Protein AF-A0A5E4AVW4-F1 (afdb_monomer_lite)

Sequence (182 aa):
MEAELERFHKQNTQLELNITELWQKLRATDQEMRKEKQKERDLEAVVKWFKTDLHNCVAYIQEPPLLKEKVRGLFEKYVQRADMVEMAGLNTDLQQEYARQREHLERNLATIKKKVLKESELHRTDYVRIMQENVSLIKEINELRRELKFTRSQVYDLEAALKLSKKIRTQEDQETGNVISG

Foldseek 3Di:
DVVVVVVVVVVVVVVVVVVVVVVVVVVVVVVVVVVVVVVVVVVVVVVVVLVVLVVVLVVCVVPVVVSVVSVVVSCVVNQDPVNVVVVVVVVVVVVVVVVVVVVVVVVVVVVVVVVVVVVVVVVVVVVVVVVVVVVVVVVVVVVVVVVVVVVVVVVVVVVVVVVVVVVVVVVVVVVVVVVVPD

Organism: Marmota monax (NCBI:txid9995)

Structure (mmCIF, N/CA/C/O backbone):
data_AF-A0A5E4AVW4-F1
#
_entry.id   AF-A0A5E4AVW4-F1
#
loop_
_atom_site.group_PDB
_atom_site.id
_atom_site.type_symbol
_atom_site.label_atom_id
_atom_site.label_alt_id
_atom_site.label_comp_id
_atom_site.label_asym_id
_atom_site.label_entity_id
_atom_site.label_seq_id
_atom_site.pdbx_PDB_ins_code
_atom_site.Cartn_x
_atom_site.Cartn_y
_atom_site.Cartn_z
_atom_site.occupancy
_atom_site.B_iso_or_equiv
_atom_site.auth_seq_id
_atom_site.auth_comp_id
_atom_site.auth_asym_id
_atom_site.auth_atom_id
_atom_site.pdbx_PDB_model_num
ATOM 1 N N . MET A 1 1 ? 71.391 5.436 -16.697 1.00 66.88 1 MET A N 1
ATOM 2 C CA . MET A 1 1 ? 71.002 5.663 -18.103 1.00 66.88 1 MET A CA 1
ATOM 3 C C . MET A 1 1 ? 70.139 4.526 -18.656 1.00 66.88 1 MET A C 1
ATOM 5 O O . MET A 1 1 ? 68.983 4.787 -18.946 1.00 66.88 1 MET A O 1
ATOM 9 N N . GLU A 1 2 ? 70.603 3.270 -18.737 1.00 81.94 2 GLU A N 1
ATOM 10 C CA . GLU A 1 2 ? 69.770 2.149 -19.246 1.00 81.94 2 GLU A CA 1
ATOM 11 C C . GLU A 1 2 ? 68.521 1.864 -18.395 1.00 81.94 2 GLU A C 1
ATOM 13 O O . GLU A 1 2 ? 67.421 1.769 -18.929 1.00 81.94 2 GLU A O 1
ATOM 18 N N . ALA A 1 3 ? 68.655 1.832 -17.065 1.00 83.56 3 ALA A N 1
ATOM 19 C CA . ALA A 1 3 ? 67.516 1.626 -16.161 1.00 83.56 3 ALA A CA 1
ATOM 20 C C . ALA A 1 3 ? 66.460 2.751 -16.237 1.00 83.56 3 ALA A C 1
ATOM 22 O O . ALA A 1 3 ? 65.271 2.523 -16.014 1.00 83.56 3 ALA A O 1
ATOM 23 N N . GLU A 1 4 ? 66.879 3.976 -16.568 1.00 86.50 4 GLU A N 1
ATOM 24 C CA . GLU A 1 4 ? 65.965 5.109 -16.760 1.00 86.50 4 GLU A CA 1
ATOM 25 C C . GLU A 1 4 ? 65.243 5.003 -18.102 1.00 86.50 4 GLU A C 1
ATOM 27 O O . GLU A 1 4 ? 64.032 5.201 -18.153 1.00 86.50 4 GLU A O 1
ATOM 32 N N . LEU A 1 5 ? 65.953 4.613 -19.165 1.00 90.75 5 LEU A N 1
ATOM 33 C CA . LEU A 1 5 ? 65.366 4.315 -20.473 1.00 90.75 5 LEU A CA 1
ATOM 34 C C . LEU A 1 5 ? 64.334 3.186 -20.389 1.00 90.75 5 LEU A C 1
ATOM 36 O O . LEU A 1 5 ? 63.231 3.326 -20.910 1.00 90.75 5 LEU A O 1
ATOM 40 N N . GLU A 1 6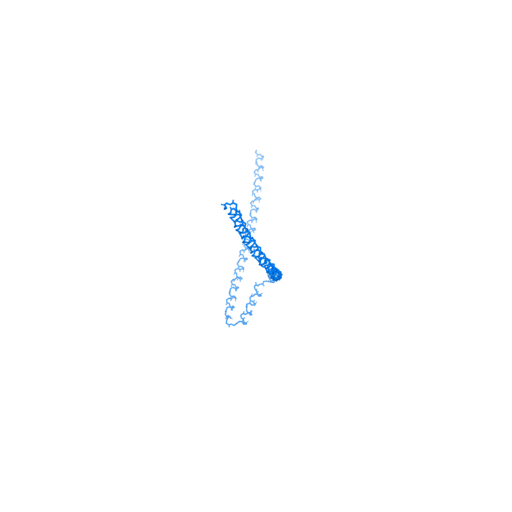 ? 64.642 2.099 -19.681 1.00 91.00 6 GLU A N 1
ATOM 41 C CA . GLU A 1 6 ? 63.706 0.989 -19.487 1.00 91.00 6 GLU A CA 1
ATOM 42 C C . GLU A 1 6 ? 62.453 1.432 -18.712 1.00 91.00 6 GLU A C 1
ATOM 44 O O . GLU A 1 6 ? 61.329 1.049 -19.048 1.00 91.00 6 GLU A O 1
ATOM 49 N N . ARG A 1 7 ? 62.620 2.299 -17.704 1.00 91.75 7 ARG A N 1
ATOM 50 C CA . ARG A 1 7 ? 61.498 2.891 -16.966 1.00 91.75 7 ARG A CA 1
ATOM 51 C C . ARG A 1 7 ? 60.631 3.775 -17.865 1.00 91.75 7 ARG A C 1
ATOM 53 O O . ARG A 1 7 ? 59.408 3.653 -17.803 1.00 91.75 7 ARG A O 1
ATOM 60 N N . PHE A 1 8 ? 61.230 4.618 -18.707 1.00 92.88 8 PHE A N 1
ATOM 61 C CA . PHE A 1 8 ? 60.486 5.445 -19.661 1.00 92.88 8 PHE A CA 1
ATOM 62 C C . PHE A 1 8 ? 59.764 4.604 -20.715 1.00 92.88 8 PHE A C 1
ATOM 64 O O . PHE A 1 8 ? 58.609 4.888 -21.020 1.00 92.88 8 PHE A O 1
ATOM 71 N N . HIS A 1 9 ? 60.379 3.529 -21.212 1.00 93.75 9 HIS A N 1
ATOM 72 C CA . HIS A 1 9 ? 59.712 2.603 -22.126 1.00 93.75 9 HIS A CA 1
ATOM 73 C C . HIS A 1 9 ? 58.492 1.942 -21.481 1.00 93.75 9 HIS A C 1
ATOM 75 O O . HIS A 1 9 ? 57.418 1.971 -22.075 1.00 93.75 9 HIS A O 1
ATOM 81 N N . LYS A 1 10 ? 58.612 1.436 -20.245 1.00 94.12 10 LYS A N 1
ATOM 82 C CA . LYS A 1 10 ? 57.475 0.860 -19.501 1.00 94.12 10 LYS A CA 1
ATOM 83 C C . LYS A 1 10 ? 56.358 1.880 -19.270 1.00 94.12 10 LYS A C 1
ATOM 85 O O . LYS A 1 10 ? 55.178 1.552 -19.396 1.00 94.12 10 LYS A O 1
ATOM 90 N N . GLN A 1 11 ? 56.717 3.122 -18.948 1.00 94.50 11 GLN A N 1
ATOM 91 C CA . GLN A 1 11 ? 55.748 4.205 -18.789 1.00 94.50 11 GLN A CA 1
ATOM 92 C C . GLN A 1 11 ? 55.046 4.537 -20.107 1.00 94.50 11 GLN A C 1
ATOM 94 O O . GLN A 1 11 ? 53.823 4.630 -20.116 1.00 94.50 11 GLN A O 1
ATOM 99 N N . ASN A 1 12 ? 55.778 4.640 -21.216 1.00 95.00 12 ASN A N 1
ATOM 100 C CA . ASN A 1 12 ? 55.190 4.887 -22.530 1.00 95.00 12 ASN A CA 1
ATOM 101 C C . ASN A 1 12 ? 54.249 3.755 -22.950 1.00 95.00 12 ASN A C 1
ATOM 103 O O . ASN A 1 12 ? 53.119 4.036 -23.335 1.00 95.00 12 ASN A O 1
ATOM 107 N N . THR A 1 13 ? 54.642 2.489 -22.775 1.00 95.69 13 THR A N 1
ATOM 108 C CA . THR A 1 13 ? 53.752 1.355 -23.073 1.00 95.69 13 THR A CA 1
ATOM 109 C C . THR A 1 13 ? 52.496 1.373 -22.206 1.00 95.69 13 THR A C 1
ATOM 111 O O . THR A 1 13 ? 51.404 1.099 -22.693 1.00 95.69 13 THR A O 1
ATOM 114 N N . GLN A 1 14 ? 52.612 1.742 -20.924 1.00 95.81 14 GLN A N 1
ATOM 115 C CA . GLN A 1 14 ? 51.447 1.856 -20.046 1.00 95.81 14 GLN A CA 1
ATOM 116 C C . GLN A 1 14 ? 50.528 3.006 -20.472 1.00 95.81 14 GLN A C 1
ATOM 118 O O . GLN A 1 14 ? 49.309 2.861 -20.438 1.00 95.81 14 GLN A O 1
ATOM 1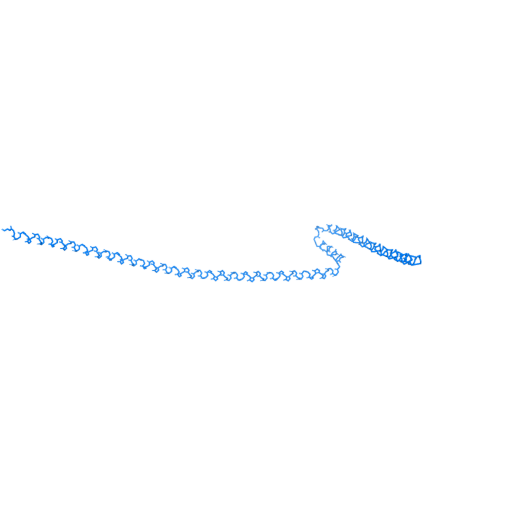23 N N . LEU A 1 15 ? 51.095 4.143 -20.878 1.00 96.75 15 LEU A N 1
ATOM 124 C CA . LEU A 1 15 ? 50.329 5.278 -21.385 1.00 96.75 15 LEU A CA 1
ATOM 125 C C . LEU A 1 15 ? 49.611 4.924 -22.691 1.00 96.75 15 LEU A C 1
ATOM 127 O O . LEU A 1 15 ? 48.437 5.250 -22.827 1.00 96.75 15 LEU A O 1
ATOM 131 N N . GLU A 1 16 ? 50.261 4.211 -23.610 1.00 96.81 16 GLU A N 1
ATOM 132 C CA . GLU A 1 16 ? 49.638 3.715 -24.842 1.00 96.81 16 GLU A CA 1
ATOM 133 C C . GLU A 1 16 ? 48.473 2.765 -24.545 1.00 96.81 16 GLU A C 1
ATOM 135 O O . GLU A 1 16 ? 47.377 2.952 -25.079 1.00 96.81 16 GLU A O 1
ATOM 140 N N . LEU A 1 17 ? 48.659 1.806 -23.630 1.00 96.56 17 LEU A N 1
ATOM 141 C CA . LEU A 1 17 ? 47.582 0.917 -23.189 1.00 96.56 17 LEU A CA 1
ATOM 142 C C . LEU A 1 17 ? 46.419 1.707 -22.579 1.00 96.56 17 LEU A C 1
ATOM 144 O O . LEU A 1 17 ? 45.273 1.515 -22.987 1.00 96.56 17 LEU A O 1
ATOM 148 N N . ASN A 1 18 ? 46.702 2.658 -21.686 1.00 97.12 18 ASN A N 1
ATOM 149 C CA . ASN A 1 18 ? 45.678 3.506 -21.077 1.00 97.12 18 ASN A CA 1
ATOM 150 C C . ASN A 1 18 ? 44.921 4.328 -22.131 1.00 97.12 18 ASN A C 1
ATOM 152 O O . ASN A 1 18 ? 43.700 4.444 -22.062 1.00 97.12 18 ASN A O 1
ATOM 156 N N . ILE A 1 19 ? 45.623 4.876 -23.127 1.00 97.38 19 ILE A N 1
ATOM 157 C CA . ILE A 1 19 ? 45.002 5.598 -24.242 1.00 97.38 19 ILE A CA 1
ATOM 158 C C . ILE A 1 19 ? 44.046 4.665 -24.992 1.00 97.38 19 ILE A C 1
ATOM 160 O O . ILE A 1 19 ? 42.898 5.040 -25.229 1.00 97.38 19 ILE A O 1
ATOM 164 N N . THR A 1 20 ? 44.470 3.442 -25.328 1.00 97.12 20 THR A N 1
ATOM 165 C CA . THR A 1 20 ? 43.598 2.483 -26.028 1.00 97.12 20 THR A CA 1
ATOM 166 C C . THR A 1 20 ? 42.381 2.071 -25.199 1.00 97.12 20 THR A C 1
ATOM 168 O O . THR A 1 20 ? 41.274 2.009 -25.736 1.00 97.12 20 THR A O 1
ATOM 171 N N . GLU A 1 21 ? 42.545 1.859 -23.893 1.00 96.81 21 GLU A N 1
ATOM 172 C CA . GLU A 1 21 ? 41.450 1.520 -22.983 1.00 96.81 21 GLU A CA 1
ATOM 173 C C . GLU A 1 21 ? 40.438 2.668 -22.876 1.00 96.81 21 GLU A C 1
ATOM 175 O O . GLU A 1 21 ? 39.227 2.451 -22.969 1.00 96.81 21 GLU A O 1
ATOM 180 N N . LEU A 1 22 ? 40.920 3.907 -22.737 1.00 97.44 22 LEU A N 1
ATOM 181 C CA . LEU A 1 22 ? 40.068 5.094 -22.695 1.00 97.44 22 LEU A CA 1
ATOM 182 C C . LEU A 1 22 ? 39.294 5.278 -24.003 1.00 97.44 22 LEU A C 1
ATOM 184 O O . LEU A 1 22 ? 38.101 5.578 -23.963 1.00 97.44 22 LEU A O 1
ATOM 188 N N . TRP A 1 23 ? 39.922 5.029 -25.153 1.00 97.75 23 TRP A N 1
ATOM 189 C CA . TRP A 1 23 ? 39.239 5.049 -26.449 1.00 97.75 23 TRP A CA 1
ATOM 190 C C . TRP A 1 23 ? 38.144 3.986 -26.558 1.00 97.75 23 TRP A C 1
ATOM 192 O O . TRP A 1 23 ? 37.057 4.270 -27.067 1.00 97.75 23 TRP A O 1
ATOM 202 N N . GLN A 1 24 ? 38.397 2.770 -26.072 1.00 97.38 24 GLN A N 1
ATOM 203 C CA . GLN A 1 24 ? 37.394 1.703 -26.056 1.00 97.38 24 GLN A CA 1
ATOM 204 C C . GLN A 1 24 ? 36.216 2.054 -25.143 1.00 97.38 24 GLN A C 1
ATOM 206 O O . GLN A 1 24 ? 35.065 1.902 -25.555 1.00 97.38 24 GLN A O 1
ATOM 211 N N . LYS A 1 25 ? 36.493 2.581 -23.945 1.00 97.62 25 LYS A N 1
ATOM 212 C CA . LYS A 1 25 ? 35.468 3.051 -23.004 1.00 97.62 25 LYS A CA 1
ATOM 213 C C . LYS A 1 25 ? 34.625 4.168 -23.605 1.00 97.62 25 LYS A C 1
ATOM 215 O O . LYS A 1 25 ? 33.405 4.063 -23.577 1.00 97.62 25 LYS A O 1
ATOM 220 N N . LEU A 1 26 ? 35.261 5.174 -24.206 1.00 97.25 26 LEU A N 1
ATOM 221 C CA . LEU A 1 26 ? 34.570 6.277 -24.875 1.00 97.25 26 LEU A CA 1
ATOM 222 C C . LEU A 1 26 ? 33.656 5.771 -25.997 1.00 97.25 26 LEU A C 1
ATOM 224 O O . LEU A 1 26 ? 32.511 6.193 -26.116 1.00 97.25 26 LEU A O 1
ATOM 228 N N . ARG A 1 27 ? 34.131 4.818 -26.805 1.00 97.56 27 ARG A N 1
ATOM 229 C CA . ARG A 1 27 ? 33.323 4.235 -27.881 1.00 97.56 27 ARG A CA 1
ATOM 230 C C . ARG A 1 27 ? 32.127 3.445 -27.346 1.00 97.56 27 ARG A C 1
ATOM 232 O O . ARG A 1 27 ? 31.047 3.516 -27.934 1.00 97.56 27 ARG A O 1
ATOM 239 N N . ALA A 1 28 ? 32.319 2.680 -26.272 1.00 96.94 28 ALA A N 1
ATOM 240 C CA . ALA A 1 28 ? 31.250 1.917 -25.636 1.00 96.94 28 ALA A CA 1
ATOM 241 C C . ALA A 1 28 ? 30.183 2.851 -25.046 1.00 96.94 28 ALA A C 1
ATOM 243 O O . ALA A 1 28 ? 28.999 2.690 -25.348 1.00 96.94 28 ALA A O 1
ATOM 244 N N . THR A 1 29 ? 30.601 3.877 -24.300 1.00 96.19 29 THR A N 1
ATOM 245 C CA . THR A 1 29 ? 29.686 4.851 -23.694 1.00 96.19 29 THR A CA 1
ATOM 246 C C . THR A 1 29 ? 28.950 5.674 -24.748 1.00 96.19 29 THR A C 1
ATOM 248 O O . THR A 1 29 ? 27.745 5.882 -24.626 1.00 96.19 29 THR A O 1
ATOM 251 N N . ASP A 1 30 ? 29.612 6.071 -25.838 1.00 97.06 30 ASP A N 1
ATOM 252 C CA . ASP A 1 30 ? 28.956 6.746 -26.963 1.00 97.06 30 ASP A CA 1
ATOM 253 C C . ASP A 1 30 ? 27.896 5.862 -27.628 1.00 97.06 30 ASP A C 1
ATOM 255 O O . ASP A 1 30 ? 26.828 6.339 -28.027 1.00 97.06 30 ASP A O 1
ATOM 259 N N . GLN A 1 31 ? 28.169 4.563 -27.761 1.00 97.56 31 GLN A N 1
ATOM 260 C CA . GLN A 1 31 ? 27.212 3.622 -28.327 1.00 97.56 31 GLN A CA 1
ATOM 261 C C . GLN A 1 31 ? 26.004 3.423 -27.404 1.00 97.56 31 GLN A C 1
ATOM 263 O O . GLN A 1 31 ? 24.872 3.398 -27.891 1.00 97.56 31 GLN A O 1
ATOM 268 N N . GLU A 1 32 ? 26.220 3.302 -26.097 1.00 96.50 32 GLU A N 1
ATOM 269 C CA . GLU A 1 32 ? 25.148 3.221 -25.100 1.00 96.50 32 GLU A CA 1
ATOM 270 C C . GLU A 1 32 ? 24.310 4.496 -25.074 1.00 96.50 32 GLU A C 1
ATOM 272 O O . GLU A 1 32 ? 23.089 4.421 -25.189 1.00 96.50 32 GLU A O 1
ATOM 277 N N . MET A 1 33 ? 24.950 5.667 -25.061 1.00 97.00 33 MET A N 1
ATOM 278 C CA . MET A 1 33 ? 24.265 6.955 -25.138 1.00 97.00 33 MET A CA 1
ATOM 279 C C . MET A 1 33 ? 23.392 7.047 -26.396 1.00 97.00 33 MET A C 1
ATOM 281 O O . MET A 1 33 ? 22.263 7.529 -26.331 1.00 97.00 33 MET A O 1
ATOM 285 N N . ARG A 1 34 ? 23.884 6.595 -27.557 1.00 97.19 34 ARG A N 1
ATOM 286 C CA . ARG A 1 34 ? 23.089 6.586 -28.797 1.00 97.19 34 ARG A CA 1
ATOM 287 C C . ARG A 1 34 ? 21.889 5.651 -28.705 1.00 97.19 34 ARG A C 1
ATOM 289 O O . ARG A 1 34 ? 20.812 6.028 -29.161 1.00 97.19 34 ARG A O 1
ATOM 296 N N . LYS A 1 35 ? 22.061 4.459 -28.128 1.00 96.94 35 LYS A N 1
ATOM 297 C CA . LYS A 1 35 ? 20.956 3.515 -27.905 1.00 96.94 35 LYS A CA 1
ATOM 298 C C . LYS A 1 35 ? 19.905 4.117 -26.979 1.00 96.94 35 LYS A C 1
ATOM 300 O O . LYS A 1 35 ? 18.724 4.036 -27.289 1.00 96.94 35 LYS A O 1
ATOM 305 N N . GLU A 1 36 ? 20.328 4.748 -25.890 1.00 95.00 36 GLU A N 1
ATOM 306 C CA . GLU A 1 36 ? 19.407 5.333 -24.920 1.00 95.00 36 GLU A CA 1
ATOM 307 C C . GLU A 1 36 ? 18.660 6.536 -25.501 1.00 95.00 36 GLU A C 1
ATOM 309 O O . GLU A 1 36 ? 17.440 6.597 -25.407 1.00 95.00 36 GLU A O 1
ATOM 314 N N . LYS A 1 37 ? 19.350 7.411 -26.246 1.00 96.31 37 LYS A N 1
ATOM 315 C CA . LYS A 1 37 ? 18.703 8.498 -27.001 1.00 96.31 37 LYS A CA 1
ATOM 316 C C . LYS A 1 37 ? 17.703 7.990 -28.037 1.00 96.31 37 LYS A C 1
ATOM 318 O O . LYS A 1 37 ? 16.714 8.661 -28.309 1.00 96.31 37 LYS A O 1
ATOM 323 N N . GLN A 1 38 ? 17.963 6.842 -28.664 1.00 96.31 38 GLN A N 1
ATOM 324 C CA . GLN A 1 38 ? 17.001 6.258 -29.596 1.00 96.31 38 GLN A CA 1
ATOM 325 C C . GLN A 1 38 ? 15.768 5.736 -28.854 1.00 96.31 38 GLN A C 1
ATOM 327 O O . GLN A 1 38 ? 14.657 6.068 -29.251 1.00 96.31 38 GLN A O 1
ATOM 332 N N . LYS A 1 39 ? 15.951 5.008 -27.745 1.00 95.19 39 LYS A N 1
ATOM 333 C CA . LYS A 1 39 ? 14.834 4.556 -26.903 1.00 95.19 39 LYS A CA 1
ATOM 334 C C . LYS A 1 39 ? 13.996 5.720 -26.385 1.00 95.19 39 LYS A C 1
ATOM 336 O O . LYS A 1 39 ? 12.777 5.626 -26.393 1.00 95.19 39 LYS A O 1
ATOM 341 N N . GLU A 1 40 ? 14.636 6.805 -25.955 1.00 95.31 40 GLU A N 1
ATOM 342 C CA . GLU A 1 40 ? 13.955 8.023 -25.512 1.00 95.31 40 GLU A CA 1
ATOM 343 C C . GLU A 1 40 ? 13.030 8.554 -26.613 1.00 95.31 40 GLU A C 1
ATOM 345 O O . GLU A 1 40 ? 11.836 8.720 -26.382 1.00 95.31 40 GLU A O 1
ATOM 350 N N . ARG A 1 41 ? 13.540 8.707 -27.842 1.00 96.25 41 ARG A N 1
ATOM 351 C CA . ARG A 1 41 ? 12.731 9.139 -28.996 1.00 96.25 41 ARG A CA 1
ATOM 352 C C . ARG A 1 41 ? 11.601 8.169 -29.322 1.00 96.25 41 ARG A C 1
ATOM 354 O O . ARG A 1 41 ? 10.504 8.606 -29.665 1.00 96.25 41 ARG A O 1
ATOM 361 N N . ASP A 1 42 ? 11.860 6.868 -29.239 1.00 93.94 42 ASP A N 1
ATOM 362 C CA . ASP A 1 42 ? 10.852 5.842 -29.504 1.00 93.94 42 ASP A CA 1
ATOM 363 C C . ASP A 1 42 ? 9.727 5.909 -28.454 1.00 93.94 42 ASP A C 1
ATOM 365 O O . ASP A 1 42 ? 8.546 5.884 -28.802 1.00 93.94 42 ASP A O 1
ATOM 369 N N . LEU A 1 43 ? 10.072 6.086 -27.173 1.00 91.00 43 LEU A N 1
ATOM 370 C CA . LEU A 1 43 ? 9.108 6.279 -26.087 1.00 91.00 43 LEU A CA 1
ATOM 371 C C . LEU A 1 43 ? 8.327 7.588 -26.241 1.00 91.00 43 LEU A C 1
ATOM 373 O O . LEU A 1 43 ? 7.105 7.592 -26.096 1.00 91.00 43 LEU A O 1
ATOM 377 N N . GLU A 1 44 ? 8.991 8.691 -26.585 1.00 94.94 44 GLU A N 1
ATOM 378 C CA . GLU A 1 44 ? 8.327 9.964 -26.881 1.00 94.94 44 GLU A CA 1
ATOM 379 C C . GLU A 1 44 ? 7.328 9.828 -28.036 1.00 94.94 44 GLU A C 1
ATOM 381 O O . GLU A 1 44 ? 6.218 10.369 -27.967 1.00 94.94 44 GLU A O 1
ATOM 386 N N . ALA A 1 45 ? 7.682 9.074 -29.081 1.00 94.50 45 ALA A N 1
ATOM 387 C CA . ALA A 1 45 ? 6.785 8.783 -30.193 1.00 94.50 45 ALA A CA 1
ATOM 388 C C . ALA A 1 45 ? 5.561 7.980 -29.731 1.00 94.50 45 ALA A C 1
ATOM 390 O O . ALA A 1 45 ? 4.433 8.349 -30.066 1.00 94.50 45 ALA A O 1
ATOM 391 N N . VAL A 1 46 ? 5.756 6.949 -28.901 1.00 92.19 46 VAL A N 1
ATOM 392 C CA . VAL A 1 46 ? 4.658 6.169 -28.306 1.00 92.19 46 VAL A CA 1
ATOM 393 C C . VAL A 1 46 ? 3.738 7.059 -27.471 1.00 92.19 46 VAL A C 1
ATOM 395 O O . VAL A 1 46 ? 2.521 7.006 -27.651 1.00 92.19 46 VAL A O 1
ATOM 398 N N . VAL A 1 47 ? 4.289 7.929 -26.620 1.00 93.00 47 VAL A N 1
ATOM 399 C CA . VAL A 1 47 ? 3.510 8.887 -25.817 1.00 93.00 47 VAL A CA 1
ATOM 400 C C . VAL A 1 47 ? 2.722 9.838 -26.714 1.00 93.00 47 VAL A C 1
ATOM 402 O O . VAL A 1 47 ? 1.550 10.115 -26.451 1.00 93.00 47 VAL A O 1
ATOM 405 N N . LYS A 1 48 ? 3.338 10.343 -27.787 1.00 96.00 48 LYS A N 1
ATOM 406 C CA . LYS A 1 48 ? 2.669 11.230 -28.741 1.00 96.00 48 LYS A CA 1
ATOM 407 C C . LYS A 1 48 ? 1.513 10.518 -29.443 1.00 96.00 48 LYS A C 1
ATOM 409 O O . LYS A 1 48 ? 0.420 11.076 -29.498 1.00 96.00 48 LYS A O 1
ATOM 414 N N . TRP A 1 49 ? 1.723 9.293 -29.921 1.00 94.12 49 TRP A N 1
ATOM 415 C CA . TRP A 1 49 ? 0.669 8.490 -30.541 1.00 94.12 49 TRP A CA 1
ATOM 416 C C . TRP A 1 49 ? -0.454 8.161 -29.559 1.00 94.12 49 TRP A C 1
ATOM 418 O O . TRP A 1 49 ? -1.617 8.328 -29.908 1.00 94.12 49 TRP A O 1
ATOM 428 N N . PHE A 1 50 ? -0.126 7.789 -28.319 1.00 93.94 50 PHE A N 1
ATOM 429 C CA . PHE A 1 50 ? -1.121 7.546 -27.276 1.00 93.94 50 PHE A CA 1
ATOM 430 C C . PHE A 1 50 ? -1.974 8.789 -27.005 1.00 93.94 50 PHE A C 1
ATOM 432 O O . PHE A 1 50 ? -3.196 8.693 -26.941 1.00 93.94 50 PHE A O 1
ATOM 439 N N . LYS A 1 51 ? -1.356 9.974 -26.900 1.00 94.56 51 LYS A N 1
ATOM 440 C CA . LYS A 1 51 ? -2.086 11.242 -26.737 1.00 94.56 51 LYS A CA 1
ATOM 441 C C . LYS A 1 51 ? -3.037 11.500 -27.903 1.00 94.56 51 LYS A C 1
ATOM 443 O O . LYS A 1 51 ? -4.179 11.890 -27.675 1.00 94.56 51 LYS A O 1
ATOM 448 N N . THR A 1 52 ? -2.591 11.276 -29.139 1.00 95.06 52 THR A N 1
ATOM 449 C CA . THR A 1 52 ? -3.448 11.416 -30.325 1.00 95.06 52 THR A CA 1
ATOM 450 C C . THR A 1 52 ? -4.618 10.433 -30.292 1.00 95.06 52 THR A C 1
ATOM 452 O O . THR A 1 52 ? -5.760 10.846 -30.476 1.00 95.06 52 THR A O 1
ATOM 455 N N . ASP A 1 53 ? -4.368 9.161 -29.995 1.00 93.12 53 ASP A N 1
ATOM 456 C CA . ASP A 1 53 ? -5.417 8.142 -29.924 1.00 93.12 53 ASP A CA 1
ATOM 457 C C . ASP A 1 53 ? -6.403 8.399 -28.774 1.00 93.12 53 ASP A C 1
ATOM 459 O O . ASP A 1 53 ? -7.610 8.209 -28.933 1.00 93.12 53 ASP A O 1
ATOM 463 N N . LEU A 1 54 ? -5.923 8.910 -27.638 1.00 93.81 54 LEU A N 1
ATOM 464 C CA . LEU A 1 54 ? -6.771 9.345 -26.532 1.00 93.81 54 LEU A CA 1
ATOM 465 C C . LEU A 1 54 ? -7.650 10.532 -26.941 1.00 93.81 54 LEU A C 1
ATOM 467 O O . LEU A 1 54 ? -8.853 10.513 -26.685 1.00 93.81 54 LEU A O 1
ATOM 471 N N . HIS A 1 55 ? -7.087 11.540 -27.613 1.00 94.81 55 HIS A N 1
ATOM 472 C CA . HIS A 1 55 ? -7.870 12.652 -28.157 1.00 94.81 55 HIS A CA 1
ATOM 473 C C . HIS A 1 55 ? -8.939 12.173 -29.145 1.00 94.81 55 HIS A C 1
ATOM 475 O O . HIS A 1 55 ? -10.067 12.658 -29.097 1.00 94.81 55 HIS A O 1
ATOM 481 N N . ASN A 1 56 ? -8.634 11.167 -29.967 1.00 91.75 56 ASN A N 1
ATOM 482 C CA . ASN A 1 56 ? -9.622 10.549 -30.850 1.00 91.75 56 ASN A CA 1
ATOM 483 C C . ASN A 1 56 ? -10.738 9.838 -30.065 1.00 91.75 56 ASN A C 1
ATOM 485 O O . ASN A 1 56 ? -11.888 9.853 -30.496 1.00 91.75 56 ASN A O 1
ATOM 489 N N . CYS A 1 57 ? -10.440 9.247 -28.902 1.00 92.56 57 CYS A N 1
ATOM 490 C CA . CYS A 1 57 ? -11.461 8.647 -28.036 1.00 92.56 57 CYS A CA 1
ATOM 491 C C . CYS A 1 57 ? -12.411 9.699 -27.445 1.00 92.56 57 CYS A C 1
ATOM 493 O O . CYS A 1 57 ? -13.608 9.441 -27.335 1.00 92.56 57 CYS A O 1
ATOM 495 N N . VAL A 1 58 ? -11.908 10.893 -27.109 1.00 91.69 58 VAL A N 1
ATOM 496 C CA . VAL A 1 58 ? -12.721 11.996 -26.558 1.00 91.69 58 VAL A CA 1
ATOM 497 C C . VAL A 1 58 ? -13.832 12.432 -27.520 1.00 91.69 58 VAL A C 1
ATOM 499 O O . VAL A 1 58 ? -14.884 12.875 -27.062 1.00 91.69 58 VAL A O 1
ATOM 502 N N . ALA A 1 59 ? -13.668 12.235 -28.833 1.00 91.88 59 ALA A N 1
ATOM 503 C CA . ALA A 1 59 ? -14.725 12.500 -29.813 1.00 91.88 59 ALA A CA 1
ATOM 504 C C . ALA A 1 59 ? -16.026 11.717 -29.532 1.00 91.88 59 ALA A C 1
ATOM 506 O O . ALA A 1 59 ? -17.104 12.181 -29.885 1.00 91.88 59 ALA A O 1
ATOM 507 N N . TYR A 1 60 ? -15.940 10.574 -28.841 1.00 94.06 60 TYR A N 1
ATOM 508 C CA . TYR A 1 60 ? -17.078 9.717 -28.497 1.00 94.06 60 TYR A CA 1
ATOM 509 C C . TYR A 1 60 ? -17.616 9.960 -27.080 1.00 94.06 60 TYR A C 1
ATOM 511 O O . TYR A 1 60 ? -18.359 9.134 -26.557 1.00 94.06 60 TYR A O 1
ATOM 519 N N . ILE A 1 61 ? -17.263 11.071 -26.419 1.00 92.38 61 ILE A N 1
ATOM 520 C CA . ILE A 1 61 ? -17.656 11.328 -25.019 1.00 92.38 61 ILE A CA 1
ATOM 521 C C . ILE A 1 61 ? -19.178 11.361 -24.800 1.00 92.38 61 ILE A C 1
ATOM 523 O O . ILE A 1 61 ? -19.655 11.043 -23.713 1.00 92.38 61 ILE A O 1
ATOM 527 N N . GLN A 1 62 ? -19.940 11.709 -25.839 1.00 93.88 62 GLN A N 1
ATOM 528 C CA . GLN A 1 62 ? -21.405 11.726 -25.820 1.00 93.88 62 GLN A CA 1
ATOM 529 C C . GLN A 1 62 ? -22.032 10.349 -26.108 1.00 93.88 62 GLN A C 1
ATOM 531 O O . GLN A 1 62 ? -23.239 10.188 -25.947 1.00 93.88 62 GLN A O 1
ATOM 536 N N . GLU A 1 63 ? -21.228 9.346 -26.478 1.00 95.38 63 GLU A N 1
ATOM 537 C CA . GLU A 1 63 ? -21.649 7.982 -26.813 1.00 95.38 63 GLU A CA 1
ATOM 538 C C . GLU A 1 63 ? -20.986 6.956 -25.868 1.00 95.38 63 GLU A C 1
ATOM 540 O O . GLU A 1 63 ? -19.991 6.312 -26.220 1.00 95.38 63 GLU A O 1
ATOM 545 N N . PRO A 1 64 ? -21.537 6.742 -24.654 1.00 91.69 64 PRO A N 1
ATOM 546 C CA . PRO A 1 64 ? -20.928 5.892 -23.629 1.00 91.69 64 PRO A CA 1
ATOM 547 C C . PRO A 1 64 ? -20.550 4.457 -24.053 1.00 91.69 64 PRO A C 1
ATOM 549 O O . PRO A 1 64 ? -19.466 4.006 -23.667 1.00 91.69 64 PRO A O 1
ATOM 552 N N . PRO A 1 65 ? -21.374 3.699 -24.816 1.00 93.31 65 PRO A N 1
ATOM 553 C CA . PRO A 1 65 ? -21.004 2.338 -25.207 1.00 93.31 65 PRO A CA 1
ATOM 554 C C . PRO A 1 65 ? -19.823 2.315 -26.187 1.00 93.31 65 PRO A C 1
ATOM 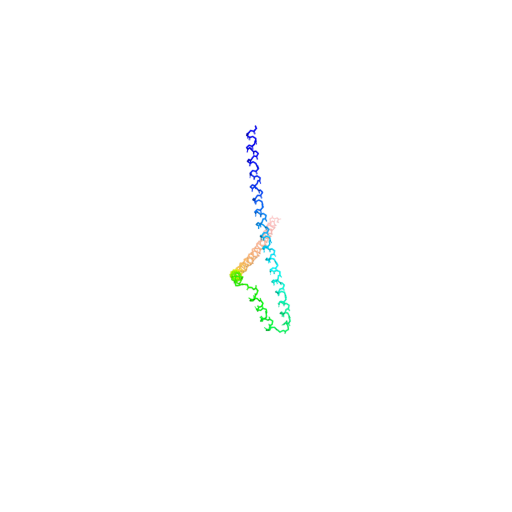556 O O . PRO A 1 65 ? -18.930 1.480 -26.038 1.00 93.31 65 PRO A O 1
ATOM 559 N N . LEU A 1 66 ? -19.777 3.261 -27.128 1.00 93.38 66 LEU A N 1
ATOM 560 C CA . LEU A 1 66 ? -18.712 3.366 -28.122 1.00 93.38 66 LEU A CA 1
ATOM 561 C C . LEU A 1 66 ? -17.406 3.870 -27.494 1.00 93.38 66 LEU A C 1
ATOM 563 O O . LEU A 1 66 ? -16.341 3.315 -27.759 1.00 93.38 66 LEU A O 1
ATOM 567 N N . LEU A 1 67 ? -17.480 4.847 -26.582 1.00 94.00 67 LEU A N 1
ATOM 568 C CA . LEU A 1 67 ? -16.324 5.306 -25.809 1.00 94.00 67 LEU A CA 1
ATOM 569 C C . LEU A 1 67 ? -15.673 4.153 -25.038 1.00 94.00 67 LEU A C 1
ATOM 571 O O . LEU A 1 67 ? -14.454 3.990 -25.075 1.00 94.00 67 LEU A O 1
ATOM 575 N N . LYS A 1 68 ? -16.482 3.324 -24.367 1.00 93.31 68 LYS A N 1
ATOM 576 C CA . LYS A 1 68 ? -15.996 2.156 -23.620 1.00 93.31 68 LYS A CA 1
ATOM 577 C C . LYS A 1 68 ? -15.231 1.183 -24.518 1.00 93.31 68 LYS A C 1
ATOM 579 O O . LYS A 1 68 ? -14.214 0.635 -24.097 1.00 93.31 68 LYS A O 1
ATOM 584 N N . GLU A 1 69 ? -15.720 0.947 -25.730 1.00 94.12 69 GLU A N 1
ATOM 585 C CA . GLU A 1 69 ? -15.056 0.078 -26.700 1.00 94.12 69 GLU A CA 1
ATOM 586 C C . GLU A 1 69 ? -13.726 0.677 -27.177 1.00 94.12 69 GLU A C 1
ATOM 588 O O . GLU A 1 69 ? -12.698 0.001 -27.141 1.00 94.12 69 GLU A O 1
ATOM 593 N N . LYS A 1 70 ? -13.708 1.967 -27.536 1.00 92.81 70 LYS A N 1
ATOM 594 C CA . LYS A 1 70 ? -12.493 2.660 -27.996 1.00 92.81 70 LYS A CA 1
ATOM 595 C C . LYS A 1 70 ? -11.413 2.736 -26.917 1.00 92.81 70 LYS A C 1
ATOM 597 O O . LYS A 1 70 ? -10.250 2.462 -27.204 1.00 92.81 70 LYS A O 1
ATOM 602 N N . VAL A 1 71 ? -11.792 3.020 -25.672 1.00 92.00 71 VAL A N 1
ATOM 603 C CA . VAL A 1 71 ? -10.865 3.028 -24.528 1.00 92.00 71 VAL A CA 1
ATOM 604 C C . VAL A 1 71 ? -10.327 1.625 -24.236 1.00 92.00 71 VAL A C 1
ATOM 606 O O . VAL A 1 71 ? -9.147 1.480 -23.922 1.00 92.00 71 VAL A O 1
ATOM 609 N N . ARG A 1 72 ? -11.144 0.575 -24.391 1.00 90.75 72 ARG A N 1
ATOM 610 C CA . ARG A 1 72 ? -10.667 -0.811 -24.271 1.00 90.75 72 ARG A CA 1
ATOM 611 C C . ARG A 1 72 ? -9.632 -1.146 -25.346 1.00 90.75 72 ARG A C 1
ATOM 613 O O . ARG A 1 72 ? -8.588 -1.697 -25.018 1.00 90.75 72 ARG A O 1
ATOM 620 N N . GLY A 1 73 ? -9.883 -0.762 -26.597 1.00 90.88 73 GLY A N 1
ATOM 621 C CA . GLY A 1 73 ? -8.916 -0.946 -27.682 1.00 90.88 73 GLY A CA 1
ATOM 622 C C . GLY A 1 73 ? -7.606 -0.184 -27.447 1.00 90.88 73 GLY A C 1
ATOM 623 O O . GLY A 1 73 ? -6.531 -0.701 -27.740 1.00 90.88 73 GLY A O 1
ATOM 624 N N . LEU A 1 74 ? -7.674 1.016 -26.857 1.00 91.19 74 LEU A N 1
ATOM 625 C CA . LEU A 1 74 ? -6.492 1.775 -26.436 1.00 91.19 74 LEU A CA 1
ATOM 626 C C . LEU A 1 74 ? -5.688 1.007 -25.376 1.00 91.19 74 LEU A C 1
ATOM 628 O O . LEU A 1 74 ? -4.471 0.883 -25.486 1.00 91.19 74 LEU A O 1
ATOM 632 N N . PHE A 1 75 ? -6.372 0.456 -24.373 1.00 86.50 75 PHE A N 1
ATOM 633 C CA . PHE A 1 75 ? -5.748 -0.347 -23.325 1.00 86.50 75 PHE A CA 1
ATOM 634 C C . PHE A 1 75 ? -5.041 -1.582 -23.903 1.00 86.50 75 PHE A C 1
ATOM 636 O O . PHE A 1 75 ? -3.871 -1.802 -23.615 1.00 86.50 75 PHE A O 1
ATOM 643 N N . GLU A 1 76 ? -5.698 -2.333 -24.787 1.00 87.94 76 GLU A N 1
ATOM 644 C CA . GLU A 1 76 ? -5.112 -3.517 -25.435 1.00 87.94 76 GLU A CA 1
ATOM 645 C C . GLU A 1 76 ? -3.922 -3.185 -26.351 1.00 87.94 76 GLU A C 1
ATOM 647 O O . GLU A 1 76 ? -2.996 -3.983 -26.475 1.00 87.94 76 GLU A O 1
ATOM 652 N N . LYS A 1 77 ? -3.930 -2.009 -26.993 1.00 88.81 77 LYS A N 1
ATOM 653 C CA . LYS A 1 77 ? -2.865 -1.568 -27.906 1.00 88.81 77 LYS A CA 1
ATOM 654 C C . LYS A 1 77 ? -1.589 -1.138 -27.177 1.00 88.81 77 LYS A C 1
ATOM 656 O O . LYS A 1 77 ? -0.500 -1.352 -27.703 1.00 88.81 77 LYS A O 1
ATOM 661 N N . TYR A 1 78 ? -1.719 -0.491 -26.018 1.00 87.44 78 TYR A N 1
ATOM 662 C CA . TYR A 1 78 ? -0.593 0.152 -25.330 1.00 87.44 78 TYR A CA 1
ATOM 663 C C . TYR A 1 78 ? -0.118 -0.577 -24.069 1.00 87.44 78 TYR A C 1
ATOM 665 O O . TYR A 1 78 ? 1.007 -0.336 -23.640 1.00 87.44 78 TYR A O 1
ATOM 673 N N . VAL A 1 79 ? -0.926 -1.468 -23.489 1.00 83.94 79 VAL A N 1
ATOM 674 C CA . VAL A 1 79 ? -0.542 -2.261 -22.312 1.00 83.94 79 VAL A CA 1
ATOM 675 C C . VAL A 1 79 ? -0.069 -3.640 -22.760 1.00 83.94 79 VAL A C 1
ATOM 677 O O . VAL A 1 79 ? -0.808 -4.384 -23.407 1.00 83.94 79 VAL A O 1
ATOM 680 N N . GLN A 1 80 ? 1.173 -3.998 -22.432 1.00 77.69 80 GLN A N 1
ATOM 681 C CA . GLN A 1 80 ? 1.737 -5.289 -22.822 1.00 77.69 80 GLN A CA 1
ATOM 682 C C . GLN A 1 80 ? 1.239 -6.404 -21.893 1.00 77.69 80 GLN A C 1
ATOM 684 O O . GLN A 1 80 ? 0.943 -6.180 -20.721 1.00 77.69 80 GLN A O 1
ATOM 689 N N . ARG A 1 81 ? 1.197 -7.652 -22.385 1.00 61.28 81 ARG A N 1
ATOM 690 C CA . ARG A 1 81 ? 0.766 -8.813 -21.577 1.00 61.28 81 ARG A CA 1
ATOM 691 C C . ARG A 1 81 ? 1.581 -9.001 -20.290 1.00 61.28 81 ARG A C 1
ATOM 693 O O . ARG A 1 81 ? 1.027 -9.505 -19.322 1.00 61.28 81 ARG A O 1
ATOM 700 N N . ALA A 1 82 ? 2.858 -8.616 -20.277 1.00 59.91 82 ALA A N 1
ATOM 701 C CA . ALA A 1 82 ? 3.694 -8.669 -19.076 1.00 59.91 82 ALA A CA 1
ATOM 702 C C . ALA A 1 82 ? 3.178 -7.704 -17.991 1.00 59.91 82 ALA A C 1
ATOM 704 O O . ALA A 1 82 ? 2.936 -8.134 -16.864 1.00 59.91 82 ALA A O 1
ATOM 705 N N . ASP A 1 83 ? 2.877 -6.459 -18.369 1.00 68.31 83 ASP A N 1
ATOM 706 C CA . ASP A 1 83 ? 2.313 -5.439 -17.475 1.00 68.31 83 ASP A CA 1
ATOM 707 C C . ASP A 1 83 ? 0.929 -5.851 -16.939 1.00 68.31 83 ASP A C 1
ATOM 709 O O . ASP A 1 83 ? 0.569 -5.546 -15.802 1.00 68.31 83 ASP A O 1
ATOM 713 N N . MET A 1 84 ? 0.147 -6.597 -17.733 1.00 63.12 84 MET A N 1
ATOM 714 C CA . MET A 1 84 ? -1.147 -7.138 -17.296 1.00 63.12 84 MET A CA 1
ATOM 715 C C . MET A 1 84 ? -1.005 -8.190 -16.188 1.00 63.12 84 MET A C 1
ATOM 717 O O . MET A 1 84 ? -1.837 -8.227 -15.283 1.00 63.12 84 MET A O 1
ATOM 721 N N . VAL A 1 85 ? 0.014 -9.053 -16.259 1.00 66.31 85 VAL A N 1
ATOM 722 C CA . VAL A 1 85 ? 0.258 -10.096 -15.247 1.00 66.31 85 VAL A CA 1
ATOM 723 C C . VAL A 1 85 ? 0.699 -9.463 -13.928 1.00 66.31 85 VAL A C 1
ATOM 725 O O . VAL A 1 85 ? 0.203 -9.854 -12.872 1.00 66.31 85 VAL A O 1
ATOM 728 N N . GLU A 1 86 ? 1.558 -8.445 -13.985 1.00 67.12 86 GLU A N 1
ATOM 729 C CA . GLU A 1 86 ? 2.002 -7.697 -12.805 1.00 67.12 86 GLU A CA 1
ATOM 730 C C . GLU A 1 86 ? 0.843 -6.923 -12.149 1.00 67.12 86 GLU A C 1
ATOM 732 O O . GLU A 1 86 ? 0.60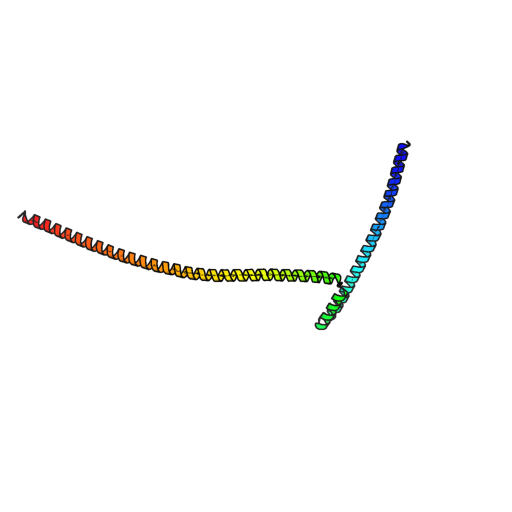6 -7.056 -10.947 1.00 67.12 86 GLU A O 1
ATOM 737 N N . MET A 1 87 ? 0.033 -6.210 -12.943 1.00 65.75 87 MET A N 1
ATOM 738 C CA . MET A 1 87 ? -1.172 -5.520 -12.457 1.00 65.75 87 MET A CA 1
ATOM 739 C C . MET A 1 87 ? -2.218 -6.477 -11.869 1.00 65.75 87 MET A C 1
ATOM 741 O O . MET A 1 87 ? -2.873 -6.150 -10.877 1.00 65.75 87 MET A O 1
ATOM 745 N N . ALA A 1 88 ? -2.405 -7.658 -12.463 1.00 67.75 88 ALA A N 1
ATOM 746 C CA . ALA A 1 88 ? -3.328 -8.664 -11.940 1.00 67.75 88 ALA A CA 1
ATOM 747 C C . ALA A 1 88 ? -2.848 -9.243 -10.598 1.00 67.75 88 ALA A C 1
ATOM 749 O O . ALA A 1 88 ? -3.667 -9.435 -9.694 1.00 67.75 88 ALA A O 1
ATOM 750 N N . GLY A 1 89 ? -1.539 -9.471 -10.447 1.00 71.69 89 GLY A N 1
ATOM 751 C CA . GLY A 1 89 ? -0.926 -9.865 -9.176 1.00 71.69 89 GLY A CA 1
ATOM 752 C C . GLY A 1 89 ? -1.157 -8.816 -8.088 1.00 71.69 89 GLY A C 1
ATOM 753 O O . GLY A 1 89 ? -1.734 -9.129 -7.048 1.00 71.69 89 GLY A O 1
ATOM 754 N N . LEU A 1 90 ? -0.846 -7.550 -8.385 1.00 70.88 90 LEU A N 1
ATOM 755 C CA . LEU A 1 90 ? -1.038 -6.430 -7.459 1.00 70.88 90 LEU A CA 1
ATOM 756 C C . LEU A 1 90 ? -2.502 -6.274 -7.012 1.00 70.88 90 LEU A C 1
ATOM 758 O O . LEU A 1 90 ? -2.783 -6.072 -5.831 1.00 70.88 90 LEU A O 1
ATOM 762 N N . ASN A 1 91 ? -3.451 -6.404 -7.943 1.00 75.50 91 ASN A N 1
ATOM 763 C CA . ASN A 1 91 ? -4.880 -6.353 -7.625 1.00 75.50 91 ASN A CA 1
ATOM 764 C C . ASN A 1 91 ? -5.328 -7.521 -6.738 1.00 75.50 91 ASN A C 1
ATOM 766 O O . ASN A 1 91 ? -6.183 -7.338 -5.871 1.00 75.50 91 ASN A O 1
ATOM 770 N N . THR A 1 92 ? -4.754 -8.708 -6.937 1.00 79.31 92 THR A N 1
ATOM 771 C CA . THR A 1 92 ? -5.071 -9.889 -6.125 1.00 79.31 92 THR A CA 1
ATOM 772 C C . THR A 1 92 ? -4.585 -9.702 -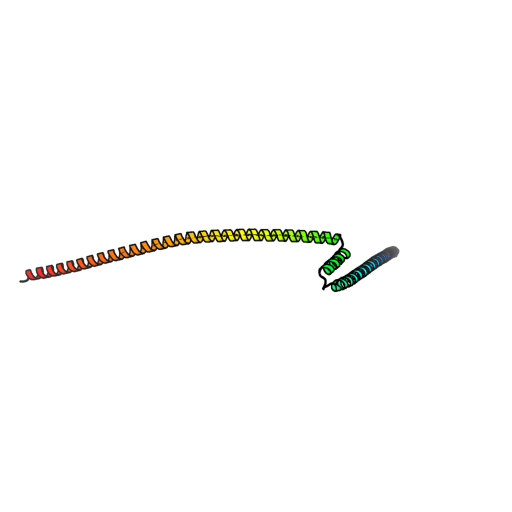4.690 1.00 79.31 92 THR A C 1
ATOM 774 O O . THR A 1 92 ? -5.349 -9.941 -3.753 1.00 79.31 92 THR A O 1
ATOM 777 N N . ASP A 1 93 ? -3.362 -9.204 -4.510 1.00 81.44 93 ASP A N 1
ATOM 778 C CA . ASP A 1 93 ? -2.790 -8.926 -3.190 1.00 81.44 93 ASP A CA 1
ATOM 779 C C . ASP A 1 93 ? -3.579 -7.835 -2.453 1.00 81.44 93 ASP A C 1
ATOM 781 O O . ASP A 1 93 ? -3.928 -7.992 -1.280 1.00 81.44 93 ASP A O 1
ATOM 785 N N . LEU A 1 94 ? -3.959 -6.767 -3.162 1.00 85.75 94 LEU A N 1
ATOM 786 C CA . LEU A 1 94 ? -4.798 -5.701 -2.614 1.00 85.75 94 LEU A CA 1
ATOM 787 C C . LEU A 1 94 ? -6.171 -6.225 -2.166 1.00 85.75 94 LEU A C 1
ATOM 789 O O . LEU A 1 94 ? -6.663 -5.861 -1.096 1.00 85.75 94 LEU A O 1
ATOM 793 N N . GLN A 1 95 ? -6.792 -7.097 -2.962 1.00 85.88 95 GLN A N 1
ATOM 794 C CA . GLN A 1 95 ? -8.088 -7.686 -2.636 1.00 85.88 95 GLN A CA 1
ATOM 795 C C . GLN A 1 95 ? -8.000 -8.634 -1.430 1.00 85.88 95 GLN A C 1
ATOM 797 O O . GLN A 1 95 ? -8.902 -8.638 -0.586 1.00 85.88 95 GLN A O 1
ATOM 802 N N . GLN A 1 96 ? -6.915 -9.406 -1.315 1.00 91.19 96 GLN A N 1
ATOM 803 C CA . GLN A 1 96 ? -6.663 -10.258 -0.153 1.00 91.19 96 GLN A CA 1
ATOM 804 C C . GLN A 1 96 ? -6.451 -9.436 1.122 1.00 91.19 96 GLN A C 1
ATOM 806 O O . GLN A 1 96 ? -7.040 -9.759 2.157 1.00 91.19 96 GLN A O 1
ATOM 811 N N . GLU A 1 97 ? -5.672 -8.354 1.061 1.00 89.88 97 GLU A N 1
ATOM 812 C CA . GLU A 1 97 ? -5.479 -7.463 2.209 1.00 89.88 97 GLU A CA 1
ATOM 813 C C . GLU A 1 97 ? -6.776 -6.764 2.621 1.00 89.88 97 GLU A C 1
ATOM 815 O O . GLU A 1 97 ? -7.114 -6.731 3.807 1.00 89.88 97 GLU A O 1
ATOM 820 N N . TYR A 1 98 ? -7.577 -6.300 1.660 1.00 93.12 98 TYR A N 1
ATOM 821 C CA . TYR A 1 98 ? -8.892 -5.735 1.957 1.00 93.12 98 TYR A CA 1
ATOM 822 C C . TYR A 1 98 ? -9.805 -6.745 2.673 1.00 93.12 98 TYR A C 1
ATOM 824 O O . TYR A 1 98 ? -10.450 -6.410 3.670 1.00 93.12 98 TYR A O 1
ATOM 832 N N . ALA A 1 99 ? -9.833 -8.000 2.210 1.00 92.12 99 ALA A N 1
ATOM 833 C CA . ALA A 1 99 ? -10.606 -9.062 2.849 1.00 92.12 99 ALA A CA 1
ATOM 834 C C . ALA A 1 99 ? -10.131 -9.340 4.287 1.00 92.12 99 ALA A C 1
ATOM 836 O O . ALA A 1 99 ? -10.961 -9.427 5.194 1.00 92.12 99 ALA A O 1
ATOM 837 N N . ARG A 1 100 ? -8.813 -9.405 4.521 1.00 94.88 100 ARG A N 1
ATOM 838 C CA . ARG A 1 100 ? -8.234 -9.590 5.865 1.00 94.88 100 ARG A CA 1
ATOM 839 C C . ARG A 1 100 ? -8.602 -8.457 6.814 1.00 94.88 100 ARG A C 1
ATOM 841 O O . ARG A 1 100 ? -9.016 -8.713 7.947 1.00 94.88 100 ARG A O 1
ATOM 848 N N . GLN A 1 101 ? -8.467 -7.211 6.362 1.00 94.38 101 GLN A N 1
ATOM 849 C CA . GLN A 1 101 ? -8.804 -6.036 7.167 1.00 94.38 101 GLN A CA 1
ATOM 850 C C . GLN A 1 101 ? -10.291 -6.010 7.511 1.00 94.38 101 GLN A C 1
ATOM 852 O O . GLN A 1 101 ? -10.659 -5.796 8.669 1.00 94.38 101 GLN A O 1
ATOM 857 N N . ARG A 1 102 ? -11.149 -6.297 6.530 1.00 96.00 102 ARG A N 1
ATOM 858 C CA . ARG A 1 102 ? -12.591 -6.389 6.741 1.00 96.00 102 ARG A CA 1
ATOM 859 C C . ARG A 1 102 ? -12.942 -7.471 7.762 1.00 96.00 102 ARG A C 1
ATOM 861 O O . ARG A 1 102 ? -13.677 -7.185 8.702 1.00 96.00 102 ARG A O 1
ATOM 868 N N . GLU A 1 103 ? -12.380 -8.671 7.638 1.00 95.62 103 GLU A N 1
ATOM 869 C CA . GLU A 1 103 ? -12.630 -9.761 8.587 1.00 95.62 103 GLU A CA 1
ATOM 870 C C . GLU A 1 103 ? -12.146 -9.402 10.005 1.00 95.62 103 GLU A C 1
ATOM 872 O O . GLU A 1 103 ? -12.823 -9.677 10.997 1.00 95.62 103 GLU A O 1
ATOM 877 N N . HIS A 1 104 ? -10.994 -8.734 10.134 1.00 96.38 104 HIS A N 1
ATOM 878 C CA . HIS A 1 104 ? -10.503 -8.244 11.423 1.00 96.38 104 HIS A CA 1
ATOM 879 C C . HIS A 1 104 ? -11.472 -7.244 12.069 1.00 96.38 104 HIS A C 1
ATOM 881 O O . HIS A 1 104 ? -11.806 -7.380 13.250 1.00 96.38 104 HIS A O 1
ATOM 887 N N . LEU A 1 105 ? -11.970 -6.280 11.293 1.00 96.25 105 LEU A N 1
ATOM 888 C CA . LEU A 1 105 ? -12.955 -5.306 11.760 1.00 96.25 105 LEU A CA 1
ATOM 889 C C . LEU A 1 105 ? -14.279 -5.972 12.149 1.00 96.25 105 LEU A C 1
ATOM 891 O O . LEU A 1 105 ? -14.828 -5.660 13.205 1.00 96.25 105 LEU A O 1
ATOM 895 N N . GLU A 1 106 ? -14.766 -6.925 11.353 1.00 95.81 106 GLU A N 1
ATOM 896 C CA . GLU A 1 106 ? -15.982 -7.689 11.646 1.00 95.81 106 GLU A CA 1
ATOM 897 C C . GLU A 1 106 ? -15.845 -8.486 12.956 1.00 95.81 106 GLU A C 1
ATOM 899 O O . GLU A 1 106 ? -16.729 -8.418 13.818 1.00 95.81 106 GLU A O 1
ATOM 904 N N . ARG A 1 107 ? -14.708 -9.166 13.172 1.00 96.50 107 ARG A N 1
ATOM 905 C CA . ARG A 1 107 ? -14.421 -9.889 14.426 1.00 96.50 107 ARG A CA 1
ATOM 906 C C . ARG A 1 107 ? -14.333 -8.949 15.633 1.00 96.50 107 ARG A C 1
ATOM 908 O O . ARG A 1 107 ? -14.887 -9.256 16.696 1.00 96.50 107 ARG A O 1
ATOM 915 N N . ASN A 1 108 ? -13.683 -7.795 15.484 1.00 96.31 108 ASN A N 1
ATOM 916 C CA . ASN A 1 108 ? -13.587 -6.795 16.550 1.00 96.31 108 ASN A CA 1
ATOM 917 C C . ASN A 1 108 ? -14.963 -6.231 16.909 1.00 96.31 108 ASN A C 1
ATOM 919 O O . ASN A 1 108 ? -15.317 -6.157 18.086 1.00 96.31 108 ASN A O 1
ATOM 923 N N . LEU A 1 109 ? -15.774 -5.900 15.905 1.00 97.31 109 LEU A N 1
ATOM 924 C CA . LEU A 1 109 ? -17.124 -5.384 16.093 1.00 97.31 109 LEU A CA 1
ATOM 925 C C . LEU A 1 109 ? -18.026 -6.413 16.785 1.00 97.31 109 LEU A C 1
ATOM 927 O O . LEU A 1 109 ? -18.743 -6.061 17.724 1.00 97.31 109 LEU A O 1
ATOM 931 N N . ALA A 1 110 ? -17.959 -7.687 16.389 1.00 96.38 110 ALA A N 1
ATOM 932 C CA . ALA A 1 110 ? -18.682 -8.767 17.060 1.00 96.38 110 ALA A CA 1
ATOM 933 C C . ALA A 1 110 ? -18.262 -8.908 18.534 1.00 96.38 110 ALA A C 1
ATOM 935 O O . ALA A 1 110 ? -19.108 -9.033 19.425 1.00 96.38 110 ALA A O 1
ATOM 936 N N . THR A 1 111 ? -16.959 -8.817 18.806 1.00 96.88 111 THR A N 1
ATOM 937 C CA . THR A 1 111 ? -16.410 -8.878 20.167 1.00 96.88 111 THR A CA 1
ATOM 938 C C . THR A 1 111 ? -16.886 -7.707 21.023 1.00 96.88 111 THR A C 1
ATOM 940 O O . THR A 1 111 ? -17.318 -7.913 22.158 1.00 96.88 111 THR A O 1
ATOM 943 N N . ILE A 1 112 ? -16.852 -6.485 20.486 1.00 96.75 112 ILE A N 1
ATOM 944 C CA . ILE A 1 112 ? -17.313 -5.280 21.185 1.00 96.75 112 ILE A CA 1
ATOM 945 C C . ILE A 1 112 ? -18.810 -5.378 21.482 1.00 96.75 112 ILE A C 1
ATOM 947 O O . ILE A 1 112 ? -19.206 -5.193 22.630 1.00 96.75 112 ILE A O 1
ATOM 951 N N . LYS A 1 113 ? -19.640 -5.758 20.501 1.00 97.06 113 LYS A N 1
ATOM 952 C CA . LYS A 1 113 ? -21.084 -5.959 20.713 1.00 97.06 113 LYS A CA 1
ATOM 953 C C . LYS A 1 113 ? -21.363 -6.952 21.841 1.00 97.06 113 LYS A C 1
ATOM 955 O O . LYS A 1 113 ? -22.185 -6.677 22.711 1.00 97.06 113 LYS A O 1
ATOM 960 N N . LYS A 1 114 ? -20.648 -8.082 21.867 1.00 97.12 114 LYS A N 1
ATOM 961 C CA . LYS A 1 114 ? -20.789 -9.089 22.929 1.00 97.12 114 LYS A CA 1
ATOM 962 C C . LYS A 1 114 ? -20.397 -8.541 24.304 1.00 97.12 114 LYS A C 1
ATOM 964 O O . LYS A 1 114 ? -21.086 -8.827 25.280 1.00 97.12 114 LYS A O 1
ATOM 969 N N . LYS A 1 115 ? -19.311 -7.762 24.388 1.00 97.25 115 LYS A N 1
ATOM 970 C CA . LYS A 1 115 ? -18.879 -7.122 25.641 1.00 97.25 115 LYS A CA 1
ATOM 971 C C . LYS A 1 115 ? -19.927 -6.138 26.159 1.00 97.25 115 LYS A C 1
ATOM 973 O O . LYS A 1 115 ? -20.285 -6.237 27.323 1.00 97.25 115 LYS A O 1
ATOM 978 N N . VAL A 1 116 ? -20.471 -5.282 25.291 1.00 97.12 116 VAL A N 1
ATOM 979 C CA . VAL A 1 116 ? -21.503 -4.295 25.659 1.00 97.12 116 VAL A CA 1
ATOM 980 C C . VAL A 1 116 ? -22.768 -4.969 26.186 1.00 97.12 116 VAL A C 1
ATOM 982 O O . VAL A 1 116 ? -23.287 -4.565 27.222 1.00 97.12 116 VAL A O 1
ATOM 985 N N . LEU A 1 117 ? -23.251 -6.021 25.515 1.00 96.38 117 LEU A N 1
ATOM 986 C CA . LEU A 1 117 ? -24.430 -6.759 25.979 1.00 96.38 117 LEU A CA 1
ATOM 987 C C . LEU A 1 117 ? -24.188 -7.401 27.349 1.00 96.38 117 LEU A C 1
ATOM 989 O O . LEU A 1 117 ? -24.992 -7.222 28.259 1.00 96.38 117 LEU A O 1
ATOM 993 N N . LYS A 1 118 ? -23.052 -8.090 27.515 1.00 96.56 118 LYS A N 1
ATOM 994 C CA . LYS A 1 118 ? -22.689 -8.716 28.792 1.00 96.56 118 LYS A CA 1
ATOM 995 C C . LYS A 1 118 ? -22.572 -7.685 29.915 1.00 96.56 118 LYS A C 1
ATOM 997 O O . LYS A 1 118 ? -23.045 -7.923 31.019 1.00 96.56 118 LYS A O 1
ATOM 1002 N N . GLU A 1 119 ? -21.935 -6.554 29.641 1.00 96.31 119 GLU A N 1
ATOM 1003 C CA . GLU A 1 119 ? -21.768 -5.476 30.609 1.00 96.31 119 GLU A CA 1
ATOM 1004 C C . GLU A 1 119 ? -23.117 -4.848 30.990 1.00 96.31 119 GLU A C 1
ATOM 1006 O O . GLU A 1 119 ? -23.379 -4.636 32.169 1.00 96.31 119 GLU A O 1
ATOM 1011 N N . SER A 1 120 ? -24.022 -4.646 30.029 1.00 95.12 120 SER A N 1
ATOM 1012 C CA . SER A 1 120 ? -25.382 -4.168 30.301 1.00 95.12 120 SER A CA 1
ATOM 1013 C C . SER A 1 120 ? -26.177 -5.125 31.197 1.00 95.12 120 SER A C 1
ATOM 1015 O O . SER A 1 120 ? -26.868 -4.670 32.110 1.00 95.12 120 SER A O 1
ATOM 1017 N N . GLU A 1 121 ? -26.065 -6.439 30.981 1.00 95.31 121 GLU A N 1
ATOM 1018 C CA . GLU A 1 121 ? -26.710 -7.428 31.849 1.00 95.31 121 GLU A CA 1
ATOM 1019 C C . GLU A 1 121 ? -26.134 -7.417 33.266 1.00 95.31 121 GLU A C 1
ATOM 1021 O O . GLU A 1 121 ? -26.907 -7.412 34.225 1.00 95.31 121 GLU A O 1
ATOM 1026 N N . LEU A 1 122 ? -24.805 -7.343 33.401 1.00 95.44 122 LEU A N 1
ATOM 1027 C CA . LEU A 1 122 ? -24.136 -7.240 34.700 1.00 95.44 122 LEU A CA 1
ATOM 1028 C C . LEU A 1 122 ? -24.578 -5.982 35.454 1.00 95.44 122 LEU A C 1
ATOM 1030 O O . LEU A 1 122 ? -25.045 -6.088 36.588 1.00 95.44 122 LEU A O 1
ATOM 1034 N N . HIS A 1 123 ? -24.553 -4.818 34.795 1.00 96.81 123 HIS A N 1
ATOM 1035 C CA . HIS A 1 123 ? -25.033 -3.560 35.377 1.00 96.81 123 HIS A CA 1
ATOM 1036 C C . HIS A 1 123 ? -26.489 -3.658 35.827 1.00 96.81 123 HIS A C 1
ATOM 1038 O O . HIS A 1 123 ? -26.833 -3.176 36.903 1.00 96.81 123 HIS A O 1
ATOM 1044 N N . ARG A 1 124 ? -27.357 -4.320 35.048 1.00 95.44 124 ARG A N 1
ATOM 1045 C CA . ARG A 1 124 ? -28.757 -4.531 35.441 1.00 95.44 124 ARG A CA 1
ATOM 1046 C C . ARG A 1 124 ? -28.866 -5.392 36.698 1.00 95.44 124 ARG A C 1
ATOM 1048 O O . ARG A 1 124 ? -29.657 -5.068 37.582 1.00 95.44 124 ARG A O 1
ATOM 1055 N N . THR A 1 125 ? -28.098 -6.479 36.783 1.00 95.50 125 THR A N 1
ATOM 1056 C CA . THR A 1 125 ? -28.107 -7.353 37.965 1.00 95.50 125 THR A CA 1
ATOM 1057 C C . THR A 1 125 ? -27.562 -6.653 39.207 1.00 95.50 125 THR A C 1
ATOM 1059 O O . THR A 1 125 ? -28.185 -6.732 40.266 1.00 95.50 125 THR A O 1
ATOM 1062 N N . ASP A 1 126 ? -26.468 -5.902 39.072 1.00 95.94 126 ASP A N 1
ATOM 1063 C CA . ASP A 1 126 ? -25.877 -5.149 40.176 1.00 95.94 126 ASP A CA 1
ATOM 1064 C C . ASP A 1 126 ? -26.785 -4.014 40.640 1.00 95.94 126 ASP A C 1
ATOM 1066 O O . ASP A 1 126 ? -26.953 -3.821 41.841 1.00 95.94 126 ASP A O 1
ATOM 1070 N N . TYR A 1 127 ? -27.448 -3.316 39.715 1.00 97.06 127 TYR A N 1
ATOM 1071 C CA . TYR A 1 127 ? -28.416 -2.279 40.058 1.00 97.06 127 TYR A CA 1
ATOM 1072 C C . TYR A 1 127 ? -29.545 -2.828 40.937 1.00 97.06 127 TYR A C 1
ATOM 1074 O O . TYR A 1 127 ? -29.866 -2.244 41.971 1.00 97.06 127 TYR A O 1
ATOM 1082 N N . VAL A 1 128 ? -30.126 -3.975 40.569 1.00 96.00 128 VAL A N 1
ATOM 1083 C CA . VAL A 1 128 ? -31.188 -4.610 41.367 1.00 96.00 128 VAL A CA 1
ATOM 1084 C C . VAL A 1 128 ? -30.668 -5.020 42.745 1.00 96.00 128 VAL A C 1
ATOM 1086 O O . VAL A 1 128 ? -31.348 -4.766 43.740 1.00 96.00 128 VAL A O 1
ATOM 1089 N N . ARG A 1 129 ? -29.464 -5.599 42.823 1.00 97.31 129 ARG A N 1
ATOM 1090 C CA . ARG A 1 129 ? -28.833 -5.987 44.092 1.00 97.31 129 ARG A CA 1
ATOM 1091 C C . ARG A 1 129 ? -28.609 -4.782 45.008 1.00 97.31 129 ARG A C 1
ATOM 1093 O O . ARG A 1 129 ? -29.071 -4.793 46.145 1.00 97.31 129 ARG A O 1
ATOM 1100 N N . ILE A 1 130 ? -27.991 -3.717 44.495 1.00 97.06 130 ILE A N 1
ATOM 1101 C CA . ILE A 1 130 ? -27.752 -2.468 45.237 1.00 97.06 130 ILE A CA 1
ATOM 1102 C C . ILE A 1 130 ? -29.079 -1.858 45.701 1.00 97.06 130 ILE A C 1
ATOM 1104 O O . ILE A 1 130 ? -29.196 -1.406 46.837 1.00 97.06 130 ILE A O 1
ATOM 1108 N N . MET A 1 131 ? -30.115 -1.872 44.858 1.00 96.50 131 MET A N 1
ATOM 1109 C CA . MET A 1 131 ? -31.435 -1.371 45.242 1.00 96.50 131 MET A CA 1
ATOM 1110 C C . MET A 1 131 ? -32.084 -2.202 46.355 1.00 96.50 131 MET A C 1
ATOM 1112 O O . MET A 1 131 ? -32.704 -1.630 47.251 1.00 96.50 131 MET A O 1
ATOM 1116 N N . GLN A 1 132 ? -31.932 -3.528 46.345 1.00 96.62 132 GLN A N 1
ATOM 1117 C CA . GLN A 1 132 ? -32.415 -4.396 47.426 1.00 96.62 132 GLN A CA 1
ATOM 1118 C C . GLN A 1 132 ? -31.662 -4.154 48.739 1.00 96.62 132 GLN A C 1
ATOM 1120 O O . GLN A 1 132 ? -32.292 -4.072 49.798 1.00 96.62 132 GLN A O 1
ATOM 1125 N N . GLU A 1 133 ? -30.338 -3.995 48.674 1.00 97.12 133 GLU A N 1
ATOM 1126 C CA . GLU A 1 133 ? -29.502 -3.625 49.822 1.00 97.12 133 GLU A CA 1
ATOM 1127 C C . GLU A 1 133 ? -29.939 -2.262 50.384 1.00 97.12 133 GLU A C 1
ATOM 1129 O O . GLU A 1 133 ? -30.247 -2.162 51.570 1.00 97.12 133 GLU A O 1
ATOM 1134 N N . ASN A 1 134 ? -30.116 -1.247 49.531 1.00 96.62 134 ASN A N 1
ATOM 1135 C CA . ASN A 1 134 ? -30.608 0.076 49.929 1.00 96.62 134 ASN A CA 1
ATOM 1136 C C . ASN A 1 134 ? -31.982 0.011 50.612 1.00 96.62 134 ASN A C 1
ATOM 1138 O O . ASN A 1 134 ? -32.190 0.645 51.645 1.00 96.62 134 ASN A O 1
ATOM 1142 N N . VAL A 1 135 ? -32.926 -0.767 50.072 1.00 97.38 135 VAL A N 1
ATOM 1143 C CA . VAL A 1 135 ? -34.251 -0.948 50.690 1.00 97.38 135 VAL A CA 1
ATOM 1144 C C . VAL A 1 135 ? -34.137 -1.623 52.058 1.00 97.38 135 VAL A C 1
ATOM 1146 O O . VAL A 1 135 ? -34.850 -1.243 52.988 1.00 97.38 135 VAL A O 1
ATOM 1149 N N . SER A 1 136 ? -33.250 -2.607 52.198 1.00 96.88 136 SER A N 1
ATOM 1150 C CA . SER A 1 136 ? -33.029 -3.323 53.459 1.00 96.88 136 SER A CA 1
ATOM 1151 C C . SER A 1 136 ? -32.408 -2.406 54.516 1.00 96.88 136 SER A C 1
ATOM 1153 O O . SER A 1 136 ? -32.936 -2.315 55.622 1.00 96.88 136 SER A O 1
ATOM 1155 N N . LEU A 1 137 ? -31.389 -1.62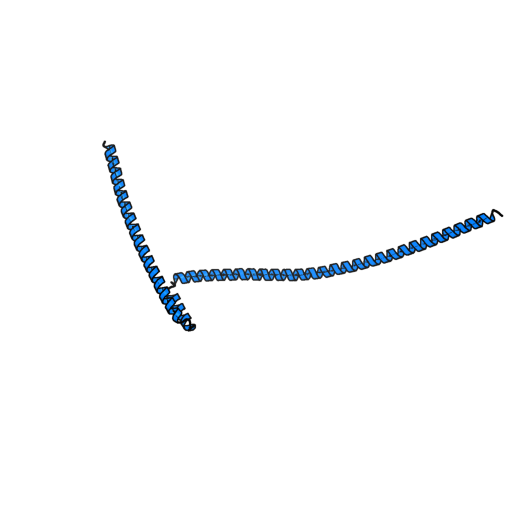8 54.139 1.00 97.62 137 LEU A N 1
ATOM 1156 C CA . LEU A 1 137 ? -30.766 -0.617 54.998 1.00 97.62 137 LEU A CA 1
ATOM 1157 C C . LEU A 1 137 ? -31.769 0.460 55.438 1.00 97.62 137 LEU A C 1
ATOM 1159 O O . LEU A 1 137 ? -31.802 0.839 56.604 1.00 97.62 137 LEU A O 1
ATOM 1163 N N . ILE A 1 138 ? -32.644 0.931 54.540 1.00 96.94 138 ILE A N 1
ATOM 1164 C CA . ILE A 1 138 ? -33.700 1.893 54.898 1.00 96.94 138 ILE A CA 1
ATOM 1165 C C . ILE A 1 138 ? -34.669 1.295 55.927 1.00 96.94 138 ILE A C 1
ATOM 1167 O O . ILE A 1 138 ? -35.087 1.996 56.853 1.00 96.94 138 ILE A O 1
ATOM 1171 N N . LYS A 1 139 ? -35.040 0.015 55.790 1.00 97.38 139 LYS A N 1
ATOM 1172 C CA . LYS A 1 139 ? -35.898 -0.668 56.772 1.00 97.38 139 LYS A CA 1
ATOM 1173 C C . LYS A 1 139 ? -35.223 -0.741 58.138 1.00 97.38 139 LYS A C 1
ATOM 1175 O O . LYS A 1 139 ? -35.859 -0.380 59.123 1.00 97.38 139 LYS A O 1
ATOM 1180 N N . GLU A 1 140 ? -33.953 -1.128 58.181 1.00 97.31 140 GLU A N 1
ATOM 1181 C CA . GLU A 1 140 ? -33.166 -1.208 59.414 1.00 97.31 140 GLU A CA 1
ATOM 1182 C C . GLU A 1 140 ? -33.032 0.164 60.090 1.00 97.31 140 GLU A C 1
ATOM 1184 O O . GLU A 1 140 ? -33.350 0.308 61.268 1.00 97.31 140 GLU A O 1
ATOM 1189 N N . ILE A 1 141 ? -32.705 1.216 59.328 1.00 97.38 141 ILE A N 1
ATOM 1190 C CA . ILE A 1 141 ? -32.669 2.601 59.828 1.00 97.38 141 ILE A CA 1
ATOM 1191 C C . ILE A 1 141 ? -34.019 3.007 60.434 1.00 97.38 141 ILE A C 1
ATOM 1193 O O . ILE A 1 141 ? -34.068 3.671 61.472 1.00 97.38 141 ILE A O 1
ATOM 1197 N N . ASN A 1 142 ? -35.129 2.641 59.794 1.00 97.00 142 ASN A N 1
ATOM 1198 C CA . ASN A 1 142 ? -36.463 2.979 60.286 1.00 97.00 142 ASN A CA 1
ATOM 1199 C C . ASN A 1 142 ? -36.866 2.179 61.533 1.00 97.00 142 ASN A C 1
ATOM 1201 O O . ASN A 1 142 ? -37.629 2.700 62.350 1.00 97.00 142 ASN A O 1
ATOM 1205 N N . GLU A 1 143 ? -36.385 0.946 61.682 1.00 97.19 143 GLU A N 1
ATOM 1206 C CA . GLU A 1 143 ? -36.583 0.143 62.892 1.00 97.19 143 GLU A CA 1
ATOM 1207 C C . GLU A 1 143 ? -35.784 0.729 64.058 1.00 97.19 143 GLU A C 1
ATOM 1209 O O . GLU A 1 143 ? -36.368 1.097 65.075 1.00 97.19 143 GLU A O 1
ATOM 1214 N N . LEU A 1 144 ? -34.491 0.998 63.849 1.00 97.06 144 LEU A N 1
ATOM 1215 C CA . LEU A 1 144 ? -33.625 1.640 64.842 1.00 97.06 144 LEU A CA 1
ATOM 1216 C C . LEU A 1 144 ? -34.176 3.000 65.294 1.00 97.06 144 LEU A C 1
ATOM 1218 O O . LEU A 1 144 ? -34.135 3.339 66.475 1.00 97.06 144 LEU A O 1
ATOM 1222 N N . ARG A 1 145 ? -34.758 3.791 64.382 1.00 96.75 145 ARG A N 1
ATOM 1223 C CA . ARG A 1 145 ? -35.441 5.051 64.736 1.00 96.75 145 ARG A CA 1
ATOM 1224 C C . ARG A 1 145 ? -36.670 4.831 65.621 1.00 96.75 145 ARG A C 1
ATOM 1226 O O . ARG A 1 145 ? -36.925 5.656 66.502 1.00 96.75 145 ARG A O 1
ATOM 1233 N N . ARG A 1 146 ? -37.445 3.764 65.391 1.00 96.19 146 ARG A N 1
ATOM 1234 C CA . ARG A 1 146 ? -38.609 3.409 66.221 1.00 96.19 146 ARG A CA 1
ATOM 1235 C C . ARG A 1 146 ? -38.175 2.938 67.603 1.00 96.19 146 ARG A C 1
ATOM 1237 O O . ARG A 1 146 ? -38.705 3.451 68.587 1.00 96.19 146 ARG A O 1
ATOM 1244 N N . GLU A 1 147 ? -37.174 2.070 67.681 1.00 95.94 147 GLU A N 1
ATOM 1245 C CA . GLU A 1 147 ? -36.584 1.615 68.945 1.00 95.94 147 GLU A CA 1
ATOM 1246 C C . GLU A 1 147 ? -35.999 2.781 69.753 1.00 95.94 147 GLU A C 1
ATOM 1248 O O . GLU A 1 147 ? -36.275 2.918 70.947 1.00 95.94 147 GLU A O 1
ATOM 1253 N N . LEU A 1 148 ? -35.271 3.695 69.100 1.00 95.88 148 LEU A N 1
ATOM 1254 C CA . LEU A 1 148 ? -34.745 4.911 69.726 1.00 95.88 148 LEU A CA 1
ATOM 1255 C C . LEU A 1 148 ? -35.869 5.801 70.280 1.00 95.88 148 LEU A C 1
ATOM 1257 O O . LEU A 1 148 ? -35.750 6.369 71.364 1.00 95.88 148 LEU A O 1
ATOM 1261 N N . LYS A 1 149 ? -36.973 5.953 69.540 1.00 96.12 149 LYS A N 1
ATOM 1262 C CA . LYS A 1 149 ? -38.130 6.729 70.008 1.00 96.12 149 LYS A CA 1
ATOM 1263 C C . LYS A 1 149 ? -38.794 6.061 71.214 1.00 96.12 149 LYS A C 1
ATOM 1265 O O . LYS A 1 149 ? -39.136 6.753 72.170 1.00 96.12 149 LYS A O 1
ATOM 1270 N N . PHE A 1 150 ? -38.964 4.742 71.170 1.00 95.12 150 PHE A N 1
ATOM 1271 C CA . PHE A 1 150 ? -39.572 3.964 72.244 1.00 95.12 150 PHE A CA 1
ATOM 1272 C C . PHE A 1 150 ? -38.749 4.037 73.534 1.00 95.12 150 PHE A C 1
ATOM 1274 O O . PHE A 1 150 ? -39.271 4.426 74.575 1.00 95.12 150 PHE A O 1
ATOM 1281 N N . THR A 1 151 ? -37.446 3.767 73.448 1.00 93.56 151 THR A N 1
ATOM 1282 C CA . THR A 1 151 ? -36.515 3.867 74.584 1.00 93.56 151 THR A CA 1
ATOM 1283 C C . THR A 1 151 ? -36.462 5.279 75.166 1.00 93.56 151 THR A C 1
ATOM 1285 O O . THR A 1 151 ? -36.526 5.437 76.381 1.00 93.56 151 THR A O 1
ATOM 1288 N N . ARG A 1 152 ? -36.441 6.329 74.331 1.00 93.94 152 ARG A N 1
ATOM 1289 C CA . ARG A 1 152 ? -36.546 7.723 74.806 1.00 93.94 152 ARG A CA 1
ATOM 1290 C C . ARG A 1 152 ? -37.851 8.003 75.555 1.00 93.94 152 ARG A C 1
ATOM 1292 O O . ARG A 1 152 ? -37.814 8.712 76.555 1.00 93.94 152 ARG A O 1
ATOM 1299 N N . SER A 1 153 ? -38.977 7.454 75.094 1.00 92.88 153 SER A N 1
ATOM 1300 C CA . SER A 1 153 ? -40.262 7.570 75.800 1.00 92.88 153 SER A CA 1
ATOM 1301 C C . SER A 1 153 ? -40.208 6.880 77.161 1.00 92.88 153 SER A C 1
ATOM 1303 O O . SER A 1 153 ? -40.572 7.486 78.158 1.00 92.88 153 SER A O 1
ATOM 1305 N N . GLN A 1 154 ? -39.676 5.655 77.222 1.00 93.31 154 GLN A N 1
ATOM 1306 C CA . GLN A 1 154 ? -39.524 4.926 78.484 1.00 93.31 154 GLN A CA 1
ATOM 1307 C C . GLN A 1 154 ? -38.640 5.676 79.486 1.00 93.31 154 GLN A C 1
ATOM 1309 O O . GLN A 1 154 ? -38.977 5.750 80.665 1.00 93.31 154 GLN A O 1
ATOM 1314 N N . VAL A 1 155 ? -37.524 6.253 79.027 1.00 92.94 155 VAL A N 1
ATOM 1315 C CA . VAL A 1 155 ? -36.656 7.087 79.872 1.00 92.94 155 VAL A CA 1
ATOM 1316 C C . VAL A 1 155 ? -37.427 8.293 80.409 1.00 92.94 155 VAL A C 1
ATOM 1318 O O . VAL A 1 155 ? -37.367 8.557 81.606 1.00 92.94 155 VAL A O 1
ATOM 1321 N N . TYR A 1 156 ? -38.195 8.984 79.562 1.00 92.81 156 TYR A N 1
ATOM 1322 C CA . TYR A 1 156 ? -39.018 10.118 79.987 1.00 92.81 156 TYR A CA 1
ATOM 1323 C C . TYR A 1 156 ? -40.063 9.723 81.044 1.00 92.81 156 TYR A C 1
ATOM 1325 O O . TYR A 1 156 ? -40.189 10.402 82.065 1.00 92.81 156 TYR A O 1
ATOM 1333 N N . ASP A 1 157 ? -40.770 8.610 80.839 1.00 91.12 157 ASP A N 1
ATOM 1334 C CA . ASP A 1 157 ? -41.791 8.116 81.771 1.00 91.12 157 ASP A CA 1
ATOM 1335 C C . ASP A 1 157 ? -41.175 7.731 83.128 1.00 91.12 157 ASP A C 1
ATOM 1337 O O . ASP A 1 157 ? -41.701 8.091 84.186 1.00 91.12 157 ASP A O 1
ATOM 1341 N N . LEU A 1 158 ? -40.015 7.063 83.116 1.00 90.69 158 LEU A N 1
ATOM 1342 C CA . LEU A 1 158 ? -39.261 6.718 84.325 1.00 90.69 158 LEU A CA 1
ATOM 1343 C C . LEU A 1 158 ? -38.737 7.961 85.055 1.00 90.69 158 LEU A C 1
ATOM 1345 O O . LEU A 1 158 ? -38.826 8.041 86.281 1.00 90.69 158 LEU A O 1
ATOM 1349 N N . GLU A 1 159 ? -38.220 8.955 84.332 1.00 88.75 159 GLU A N 1
ATOM 1350 C CA . GLU A 1 159 ? -37.798 10.231 84.916 1.00 88.75 159 GLU A CA 1
ATOM 1351 C C . GLU A 1 159 ? -38.973 10.989 85.547 1.00 88.75 159 GLU A C 1
ATOM 1353 O O . GLU A 1 159 ? -38.825 11.573 86.625 1.00 88.75 159 GLU A O 1
ATOM 1358 N N . ALA A 1 160 ? -40.147 10.976 84.910 1.00 86.88 160 ALA A N 1
ATOM 1359 C CA . ALA A 1 160 ? -41.361 11.577 85.450 1.00 86.88 160 ALA A CA 1
ATOM 1360 C C . ALA A 1 160 ? -41.817 10.864 86.734 1.00 86.88 160 ALA A C 1
ATOM 1362 O O . ALA A 1 160 ? -42.077 11.529 87.741 1.00 86.88 160 ALA A O 1
ATOM 1363 N N . ALA A 1 161 ? -41.828 9.528 86.739 1.00 85.75 161 ALA A N 1
ATOM 1364 C CA . ALA A 1 161 ? -42.137 8.725 87.921 1.00 85.75 161 ALA A CA 1
ATOM 1365 C C . ALA A 1 161 ? -41.143 8.977 89.071 1.00 85.75 161 ALA A C 1
ATOM 1367 O O . ALA A 1 161 ? -41.555 9.163 90.218 1.00 85.75 161 ALA A O 1
ATOM 1368 N N . LEU A 1 162 ? -39.841 9.075 88.776 1.00 84.12 162 LEU A N 1
ATOM 1369 C CA . LEU A 1 162 ? -38.807 9.420 89.759 1.00 84.12 162 LEU A CA 1
ATOM 1370 C C . LEU A 1 162 ? -39.001 10.823 90.345 1.00 84.12 162 LEU A C 1
ATOM 1372 O O . LEU A 1 162 ? -38.823 11.012 91.550 1.00 84.12 162 LEU A O 1
ATOM 1376 N N . LYS A 1 163 ? -39.373 11.817 89.527 1.00 82.69 163 LYS A N 1
ATOM 1377 C CA . LYS A 1 163 ? -39.696 13.170 90.013 1.00 82.69 163 LYS A CA 1
ATOM 1378 C C . LYS A 1 163 ? -40.929 13.162 90.917 1.00 82.69 163 LYS A C 1
ATOM 1380 O O . LYS A 1 163 ? -40.917 13.838 91.944 1.00 82.69 163 LYS A O 1
ATOM 1385 N N . LEU A 1 164 ? -41.958 12.385 90.571 1.00 78.50 164 LEU A N 1
ATOM 1386 C CA . LEU A 1 164 ? -43.163 12.237 91.391 1.00 78.50 164 LEU A CA 1
ATOM 1387 C C . LEU A 1 164 ? -42.846 11.576 92.739 1.00 78.50 164 LEU A C 1
ATOM 1389 O O . LEU A 1 164 ? -43.228 12.097 93.781 1.00 78.50 164 LEU A O 1
ATOM 1393 N N . SER A 1 165 ? -42.084 10.479 92.720 1.00 76.81 165 SER A N 1
ATOM 1394 C CA . SER A 1 165 ? -41.645 9.767 93.924 1.00 76.81 165 SER A CA 1
ATOM 1395 C C . SER A 1 165 ? -40.788 10.653 94.829 1.00 76.81 165 SER A C 1
ATOM 1397 O O . SER A 1 165 ? -41.024 10.704 96.033 1.00 76.81 165 SER A O 1
ATOM 1399 N N . LYS A 1 166 ? -39.850 11.429 94.264 1.00 74.69 166 LYS A N 1
ATOM 1400 C CA . LYS A 1 166 ? -39.093 12.427 95.033 1.00 74.69 166 LYS A CA 1
ATOM 1401 C C . LYS A 1 166 ? -40.012 13.460 95.681 1.00 74.69 166 LYS A C 1
ATOM 1403 O O . LYS A 1 166 ? -39.811 13.755 96.852 1.00 74.69 166 LYS A O 1
ATOM 1408 N N . LYS A 1 167 ? -41.014 13.974 94.956 1.00 71.94 167 LYS A N 1
ATOM 1409 C CA . LYS A 1 167 ? -41.966 14.978 95.460 1.00 71.94 167 LYS A CA 1
ATOM 1410 C C . LYS A 1 167 ? -42.843 14.439 96.594 1.00 71.94 167 LYS A C 1
ATOM 1412 O O . LYS A 1 167 ? -42.999 15.133 97.589 1.00 71.94 167 LYS A O 1
ATOM 1417 N N . ILE A 1 168 ? -43.349 13.209 96.470 1.00 71.38 168 ILE A N 1
ATOM 1418 C CA . ILE A 1 168 ? -44.107 12.525 97.532 1.00 71.38 168 ILE A CA 1
ATOM 1419 C C . ILE A 1 168 ? -43.231 12.362 98.777 1.00 71.38 168 ILE A C 1
ATOM 1421 O O . ILE A 1 168 ? -43.628 12.770 99.859 1.00 71.38 168 ILE A O 1
ATOM 1425 N N . ARG A 1 169 ? -41.988 11.899 98.609 1.00 68.31 169 ARG A N 1
ATOM 1426 C CA . ARG A 1 169 ? -41.037 11.741 99.717 1.00 68.31 169 ARG A CA 1
ATOM 1427 C C . ARG A 1 169 ? -40.704 13.070 100.409 1.00 68.31 169 ARG A C 1
ATOM 1429 O O . ARG A 1 169 ? -40.607 13.119 101.624 1.00 68.31 169 ARG A O 1
ATOM 1436 N N . THR A 1 170 ? -40.603 14.169 99.650 1.00 62.84 170 THR A N 1
ATOM 1437 C CA . THR A 1 170 ? -40.399 15.510 100.239 1.00 62.84 170 THR A CA 1
ATOM 1438 C C . THR A 1 170 ? -41.638 16.029 100.976 1.00 62.84 170 THR A C 1
ATOM 1440 O O . THR A 1 170 ? -41.492 16.831 101.891 1.00 62.84 170 THR A O 1
ATOM 1443 N N . GLN A 1 171 ? -42.846 15.609 100.581 1.00 59.09 171 GLN A N 1
ATOM 1444 C CA . GLN A 1 171 ? -44.092 15.941 101.281 1.00 59.09 171 GLN A CA 1
ATOM 1445 C C . GLN A 1 171 ? -44.262 15.106 102.560 1.00 59.09 171 GLN A C 1
ATOM 1447 O O . GLN A 1 171 ? -44.616 15.666 103.591 1.00 59.09 171 GLN A O 1
ATOM 1452 N N . GLU A 1 172 ? -43.919 13.816 102.534 1.00 57.59 172 GLU A N 1
ATOM 1453 C CA . GLU A 1 172 ? -43.906 12.941 103.720 1.00 57.59 172 GLU A CA 1
ATOM 1454 C C . GLU A 1 172 ? -42.871 13.400 104.767 1.00 57.59 172 GLU A C 1
ATOM 1456 O O . GLU A 1 172 ? -43.161 13.426 105.965 1.00 57.59 172 GLU A O 1
ATOM 1461 N N . ASP A 1 173 ? -41.689 13.852 104.333 1.00 55.44 173 ASP A N 1
ATOM 1462 C CA . ASP A 1 173 ? -40.672 14.441 105.219 1.00 55.44 173 ASP A CA 1
ATOM 1463 C C . ASP A 1 173 ? -41.125 15.801 105.811 1.00 55.44 173 ASP A C 1
ATOM 1465 O O . ASP A 1 173 ? -40.729 16.167 106.919 1.00 55.44 173 ASP A O 1
ATOM 1469 N N . GLN A 1 174 ? -41.990 16.555 105.114 1.00 53.62 174 GLN A N 1
ATOM 1470 C CA . GLN A 1 174 ? -42.587 17.799 105.628 1.00 53.62 174 GLN A CA 1
ATOM 1471 C C . GLN A 1 174 ? -43.750 17.546 106.602 1.00 53.62 174 GLN A C 1
ATOM 1473 O O . GLN A 1 174 ? -43.877 18.268 107.590 1.00 53.62 174 GLN A O 1
ATOM 1478 N N . GLU A 1 175 ? -44.576 16.521 106.370 1.00 53.28 175 GLU A N 1
ATOM 1479 C CA . GLU A 1 175 ? -45.666 16.138 107.279 1.00 53.28 175 GLU A CA 1
ATOM 1480 C C . GLU A 1 175 ? -45.141 15.490 108.568 1.00 53.28 175 GLU A C 1
ATOM 1482 O O . GLU A 1 175 ? -45.602 15.828 109.659 1.00 53.28 175 GLU A O 1
ATOM 1487 N N . THR A 1 176 ? -44.117 14.635 108.486 1.00 53.00 176 THR A N 1
ATOM 1488 C CA . THR A 1 176 ? -43.486 14.030 109.675 1.00 53.00 176 THR A CA 1
ATOM 1489 C C . THR A 1 176 ? -42.689 15.037 110.515 1.00 53.00 176 THR A C 1
ATOM 1491 O O . THR A 1 176 ? -42.663 14.917 111.740 1.00 53.00 176 THR A O 1
ATOM 1494 N N . GLY A 1 177 ? -42.121 16.086 109.906 1.00 51.47 177 GLY A N 1
ATOM 1495 C CA . GLY A 1 177 ? -41.504 17.204 110.633 1.00 51.47 177 GLY A CA 1
ATOM 1496 C C . GLY A 1 177 ? -42.505 18.094 111.387 1.00 51.47 177 GLY A C 1
ATOM 1497 O O . GLY A 1 177 ? -42.178 18.638 112.445 1.00 51.47 177 GLY A O 1
ATOM 1498 N N . ASN A 1 178 ? -43.741 18.208 110.889 1.00 50.09 178 ASN A N 1
ATOM 1499 C CA . ASN A 1 178 ? -44.785 19.037 111.503 1.00 50.09 178 ASN A CA 1
ATOM 1500 C C . ASN A 1 178 ? -45.504 18.342 112.676 1.00 50.09 178 ASN A C 1
ATOM 1502 O O . ASN A 1 178 ? -46.014 19.021 113.560 1.00 50.09 178 ASN A O 1
ATOM 1506 N N . VAL A 1 179 ? -45.512 17.004 112.727 1.00 51.06 179 VAL A N 1
ATOM 1507 C CA . VAL A 1 179 ? -46.115 16.227 113.833 1.00 51.06 179 VAL A CA 1
ATOM 1508 C C . VAL A 1 179 ? -45.205 16.157 115.071 1.00 51.06 179 VAL A C 1
ATOM 1510 O O . VAL A 1 179 ? -45.686 15.912 116.171 1.00 51.06 179 VAL A O 1
ATOM 1513 N N . ILE A 1 180 ? -43.901 16.415 114.931 1.00 48.75 180 ILE A N 1
ATOM 1514 C CA . ILE A 1 180 ? -42.941 16.398 116.055 1.00 48.75 180 ILE A CA 1
ATOM 1515 C C . ILE A 1 180 ? -42.799 17.790 116.718 1.00 48.75 180 ILE A C 1
ATOM 1517 O O . ILE A 1 180 ? -42.208 17.903 117.789 1.00 48.75 180 ILE A O 1
ATOM 1521 N N . SER A 1 181 ? -43.368 18.849 116.125 1.00 45.75 181 SER A N 1
ATOM 1522 C CA . SER A 1 181 ? -43.149 20.248 116.548 1.00 45.75 181 SER A CA 1
ATOM 1523 C C . SER A 1 181 ? -44.398 20.984 117.072 1.00 45.75 181 SER A C 1
ATOM 1525 O O . SER A 1 181 ? -44.352 22.208 117.204 1.00 45.75 181 SER A O 1
ATOM 1527 N N . GLY A 1 182 ? -45.500 20.283 117.359 1.00 39.28 182 GLY A N 1
ATOM 1528 C CA . GLY A 1 182 ? -46.718 20.840 117.976 1.00 39.28 182 GLY A CA 1
ATOM 1529 C C . GLY A 1 182 ? -47.020 20.180 119.309 1.00 39.28 182 GLY A C 1
ATOM 1530 O O . GLY A 1 182 ? -47.409 20.913 120.244 1.00 39.28 182 GLY A O 1
#

InterPro domains:
  IPR052993 Cilia- and flagella-associated protein 57 [PTHR32215] (1-172)

pLDDT: mean 88.48, std 13.12, range [39.28, 97.75]

Radius of gyration: 56.74 Å; chains: 1; bounding box: 118×31×149 Å

Secondary structure (DSSP, 8-state):
-HHHHHHHHHHHHHHHHHHHHHHHHHHHHHHHHHHHHHHHHHHHHHHHHHHHHHHHHHTTTT-HHHHHHHHHHHHHHHS-HHHHHHHHHHHHHHHHHHHHHHHHHHHHHHHHHHHHHHHHHHHHHHHHHHHHHHHHHHHHHHHHHHHHHHHHHHHHHHHHHHHHHHHHHHHHHHHHHHHS--